Protein AF-A0A819I8V3-F1 (afdb_monomer_lite)

Radius of gyration: 20.11 Å; chains: 1; bounding box: 52×40×56 Å

pLDDT: mean 85.36, std 14.13, range [40.53, 97.62]

InterPro domains:
  IPR027268 Peptidase M4/M1, CTD superfamily [G3DSA:1.10.390.10] (3-85)
  IPR034015 Aminopeptidase, leukotriene A4 hydrolase-like [PTHR45726] (14-105)

Sequence (111 aa):
MLSESIVYAPAQCYKGVALLWHLERNIIGSESKFKEFIRSYRIKFGGKNLNTNDFIQCFKSYFPQTASVYWQSWIYTLGMPPITHDYSTQLEQQCHKLANQQTSITQQQIL

Secondary structure (DSSP, 8-state):
---SSSS--HHHHHHHHHHHHHIIIIII--HHHHHHHHHHHHHHHTT----HHHHHHHHHHH-TTSPPP-HHHHHH--SS-SS------HHHHHHHHHHHHHHHHHHHT--

Foldseek 3Di:
DPPPPVPPDVCCVVLVVVVLVCCDCVWVNHPVLSVVLVVVVCVVQPPHDDDPVVVVVSSCVSCVPTDDDPVCQSPPPDDDRPDDDDDPCPVVVVVVVVVVVVVVVVVVVVD

Structure (mmCIF, N/CA/C/O backbone):
data_AF-A0A819I8V3-F1
#
_entry.id   AF-A0A819I8V3-F1
#
loop_
_atom_site.group_PDB
_atom_site.id
_atom_site.type_symbol
_atom_site.label_atom_id
_atom_site.label_alt_id
_atom_site.label_comp_id
_atom_site.label_asym_id
_atom_site.label_entity_id
_atom_site.label_seq_id
_atom_site.pdbx_PDB_ins_code
_atom_site.Cartn_x
_atom_site.Cartn_y
_atom_site.Cartn_z
_atom_site.occupancy
_atom_site.B_iso_or_equiv
_atom_site.auth_seq_id
_atom_site.auth_comp_id
_atom_site.auth_asym_id
_atom_site.auth_atom_id
_atom_site.pdbx_PDB_model_num
ATOM 1 N N . MET A 1 1 ? 14.320 -28.364 12.258 1.00 40.53 1 MET A N 1
ATOM 2 C CA . MET A 1 1 ? 14.623 -27.068 12.900 1.00 40.53 1 MET A CA 1
ATOM 3 C C . MET A 1 1 ? 15.327 -26.175 11.877 1.00 40.53 1 MET A C 1
ATOM 5 O O . MET A 1 1 ? 16.535 -26.037 11.920 1.00 40.53 1 MET A O 1
ATOM 9 N N . LEU A 1 2 ? 14.573 -25.670 10.894 1.00 45.31 2 LEU A N 1
ATOM 10 C CA . LEU A 1 2 ? 15.000 -24.697 9.869 1.00 45.31 2 LEU A CA 1
ATOM 11 C C . LEU A 1 2 ? 13.751 -23.916 9.405 1.00 45.31 2 LEU A C 1
ATOM 13 O O . LEU A 1 2 ? 13.422 -23.905 8.225 1.00 45.31 2 LEU A O 1
ATOM 17 N N . SER A 1 3 ? 12.963 -23.368 10.334 1.00 49.53 3 SER A N 1
ATOM 18 C CA . SER A 1 3 ? 11.691 -22.699 9.996 1.00 49.53 3 SER A CA 1
ATOM 19 C C . SER A 1 3 ? 11.684 -21.193 10.239 1.00 49.53 3 SER A C 1
ATOM 21 O O . SER A 1 3 ? 10.663 -20.561 10.002 1.00 49.53 3 SER A O 1
ATOM 23 N N . GLU A 1 4 ? 12.792 -20.595 10.676 1.00 51.44 4 GLU A N 1
ATOM 24 C CA . GLU A 1 4 ? 12.826 -19.153 10.968 1.00 51.44 4 GLU A CA 1
ATOM 25 C C . GLU A 1 4 ? 13.464 -18.319 9.847 1.00 51.44 4 GLU A C 1
ATOM 27 O O . GLU A 1 4 ? 13.232 -17.119 9.762 1.00 51.44 4 GLU A O 1
ATOM 32 N N . SER A 1 5 ? 14.189 -18.940 8.910 1.00 47.59 5 SER A N 1
ATOM 33 C CA . SER A 1 5 ? 14.949 -18.214 7.875 1.00 47.59 5 SER A CA 1
ATOM 34 C C . SER A 1 5 ? 14.187 -17.968 6.562 1.00 47.59 5 SER A C 1
ATOM 36 O O . SER A 1 5 ? 14.679 -17.239 5.709 1.00 47.59 5 SER A O 1
ATOM 38 N N . ILE A 1 6 ? 12.992 -18.547 6.379 1.00 48.56 6 ILE A N 1
ATOM 39 C CA . ILE A 1 6 ? 12.193 -18.420 5.134 1.00 48.56 6 ILE A CA 1
ATOM 40 C C . ILE A 1 6 ? 11.193 -17.244 5.211 1.00 48.56 6 ILE A C 1
ATOM 42 O O . ILE A 1 6 ? 10.567 -16.869 4.222 1.00 48.56 6 ILE A O 1
ATOM 46 N N . VAL A 1 7 ? 11.050 -16.606 6.377 1.00 56.12 7 VAL A N 1
ATOM 47 C CA . VAL A 1 7 ? 10.004 -15.594 6.609 1.00 56.12 7 VAL A CA 1
ATOM 48 C C . VAL A 1 7 ? 10.369 -14.211 6.052 1.00 56.12 7 VAL A C 1
ATOM 50 O O . VAL A 1 7 ? 9.468 -13.432 5.763 1.00 56.12 7 VAL A O 1
ATOM 53 N N . TYR A 1 8 ? 11.646 -13.911 5.792 1.00 55.12 8 TYR A N 1
ATOM 54 C CA . TYR A 1 8 ? 12.059 -12.658 5.142 1.00 55.12 8 TYR A CA 1
ATOM 55 C C . TYR A 1 8 ? 12.084 -12.816 3.616 1.00 55.12 8 TYR A C 1
ATOM 57 O O . TYR A 1 8 ? 13.133 -12.915 2.983 1.00 55.12 8 TYR A O 1
ATOM 65 N N . ALA A 1 9 ? 10.897 -12.892 3.013 1.00 66.31 9 ALA A N 1
ATOM 66 C CA . ALA A 1 9 ? 10.770 -13.044 1.571 1.00 66.31 9 ALA A CA 1
ATOM 67 C C . ALA A 1 9 ? 10.597 -11.668 0.901 1.00 66.31 9 ALA A C 1
ATOM 69 O O . ALA A 1 9 ? 9.642 -10.960 1.235 1.00 66.31 9 ALA A O 1
ATOM 70 N N . PRO A 1 10 ? 11.416 -11.302 -0.107 1.00 71.56 10 PRO A N 1
ATOM 71 C CA . PRO A 1 10 ? 11.205 -10.086 -0.901 1.00 71.56 10 PRO A CA 1
ATOM 72 C C . PRO A 1 10 ? 9.778 -10.004 -1.461 1.00 71.56 10 PRO A C 1
ATOM 74 O O . PRO A 1 10 ? 9.210 -8.921 -1.563 1.00 71.56 10 PRO A O 1
ATOM 77 N N . ALA A 1 11 ? 9.158 -11.156 -1.733 1.00 76.62 11 ALA A N 1
ATOM 78 C CA . ALA A 1 11 ? 7.765 -11.262 -2.146 1.00 76.62 11 ALA A CA 1
ATOM 79 C C . ALA A 1 11 ? 6.783 -10.542 -1.203 1.00 76.62 11 ALA A C 1
ATOM 81 O O . ALA A 1 11 ? 5.863 -9.896 -1.691 1.00 76.62 11 ALA A O 1
ATOM 82 N N . GLN A 1 12 ? 6.974 -10.596 0.120 1.00 76.44 12 GLN A N 1
ATOM 83 C CA . GLN A 1 12 ? 6.087 -9.917 1.076 1.00 76.44 12 GLN A CA 1
ATOM 84 C C . GLN A 1 12 ? 6.186 -8.395 0.937 1.00 76.44 12 GLN A C 1
ATOM 86 O O . GLN A 1 12 ? 5.165 -7.711 0.873 1.00 76.44 12 GLN A O 1
ATOM 91 N N . CYS A 1 13 ? 7.409 -7.874 0.815 1.00 83.56 13 CYS A N 1
ATOM 92 C CA . CYS A 1 13 ? 7.654 -6.450 0.616 1.00 83.56 13 CYS A CA 1
ATOM 93 C C . CYS A 1 13 ? 7.113 -5.975 -0.739 1.00 83.56 13 CYS A C 1
ATOM 95 O O . CYS A 1 13 ? 6.312 -5.044 -0.785 1.00 83.56 13 CYS A O 1
ATOM 97 N N . TYR A 1 14 ? 7.489 -6.637 -1.838 1.00 86.56 14 TYR A N 1
ATOM 98 C CA . TYR A 1 14 ? 7.066 -6.235 -3.182 1.00 86.56 14 TYR A CA 1
ATOM 99 C C . TYR A 1 14 ? 5.552 -6.364 -3.373 1.00 86.56 14 TYR A C 1
ATOM 101 O O . TYR A 1 14 ? 4.920 -5.437 -3.876 1.00 86.56 14 TYR A O 1
ATOM 109 N N . LYS A 1 15 ? 4.940 -7.468 -2.923 1.00 89.00 15 LYS A N 1
ATOM 110 C CA . LYS A 1 15 ? 3.489 -7.673 -3.036 1.00 89.00 15 LYS A CA 1
ATOM 111 C C . LYS A 1 15 ? 2.705 -6.739 -2.113 1.00 89.00 15 LYS A C 1
ATOM 113 O O . LYS A 1 15 ? 1.653 -6.246 -2.509 1.00 89.00 15 LYS A O 1
ATOM 118 N N . GLY A 1 16 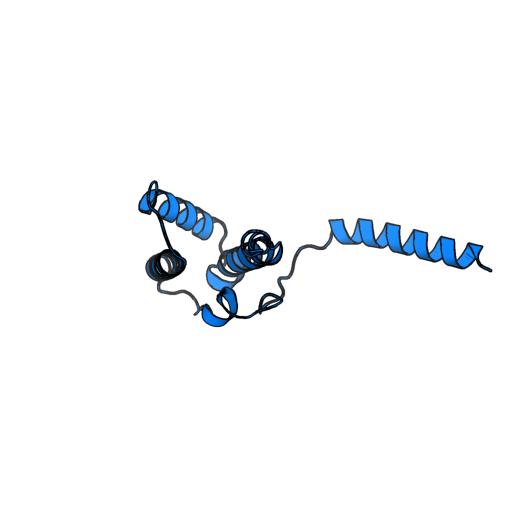? 3.224 -6.455 -0.917 1.00 91.00 16 GLY A N 1
ATOM 119 C CA . GLY A 1 16 ? 2.630 -5.492 0.011 1.00 91.00 16 GLY A CA 1
ATOM 120 C C . GLY A 1 16 ? 2.621 -4.073 -0.557 1.00 91.00 16 GLY A C 1
ATOM 121 O O . GLY A 1 16 ? 1.574 -3.431 -0.582 1.00 91.00 16 GLY A O 1
ATOM 122 N N . VAL A 1 17 ? 3.755 -3.607 -1.088 1.00 91.31 17 VAL A N 1
ATOM 123 C CA . VAL A 1 17 ? 3.844 -2.297 -1.756 1.00 91.31 17 VAL A CA 1
ATOM 124 C C . VAL A 1 17 ? 2.919 -2.241 -2.973 1.00 91.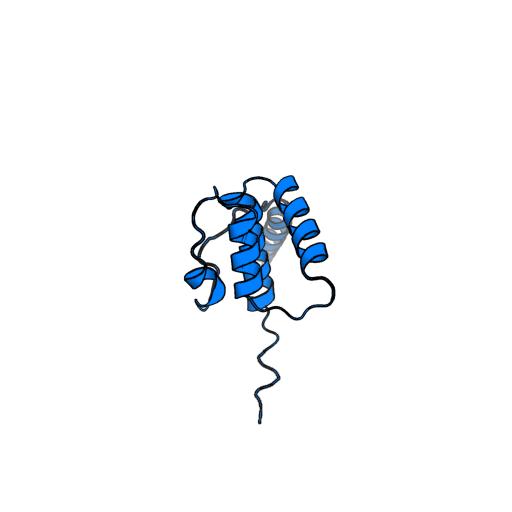31 17 VAL A C 1
ATOM 126 O O . VAL A 1 17 ? 2.182 -1.270 -3.132 1.00 91.31 17 VAL A O 1
ATOM 129 N N . ALA A 1 18 ? 2.898 -3.297 -3.790 1.00 92.69 18 ALA A N 1
ATOM 130 C CA . ALA A 1 18 ? 2.005 -3.413 -4.938 1.00 92.69 18 ALA A CA 1
ATOM 131 C C . ALA A 1 18 ? 0.522 -3.296 -4.529 1.00 92.69 18 ALA A C 1
ATOM 133 O O . ALA A 1 18 ? -0.222 -2.538 -5.146 1.00 92.69 18 ALA A O 1
ATOM 134 N N . LEU A 1 19 ? 0.097 -3.973 -3.456 1.00 94.44 19 LEU A N 1
ATOM 135 C CA . LEU A 1 19 ? -1.268 -3.858 -2.933 1.00 94.44 19 LEU A CA 1
ATOM 136 C C . LEU A 1 19 ? -1.587 -2.422 -2.505 1.00 94.44 19 LEU A C 1
ATOM 138 O O . LEU A 1 19 ? -2.619 -1.887 -2.896 1.00 94.44 19 LEU A O 1
ATOM 142 N N . LEU A 1 20 ? -0.721 -1.782 -1.716 1.00 95.06 20 LEU A N 1
ATOM 143 C CA . LEU A 1 20 ? -0.967 -0.413 -1.249 1.00 95.06 20 LEU A CA 1
ATOM 144 C C . LEU A 1 20 ? -1.058 0.578 -2.416 1.00 95.06 20 LEU A C 1
ATOM 146 O O . LEU A 1 20 ? -1.930 1.445 -2.413 1.00 95.06 20 LEU A O 1
ATOM 150 N N . TRP A 1 21 ? -0.219 0.404 -3.438 1.00 93.69 21 TRP A N 1
ATOM 151 C CA . TRP A 1 21 ? -0.273 1.204 -4.659 1.00 93.69 21 TRP A CA 1
ATOM 152 C C . TRP A 1 21 ? -1.589 0.999 -5.419 1.00 93.69 21 TRP A C 1
ATOM 154 O O . TRP A 1 21 ? -2.218 1.974 -5.826 1.00 93.69 21 TRP 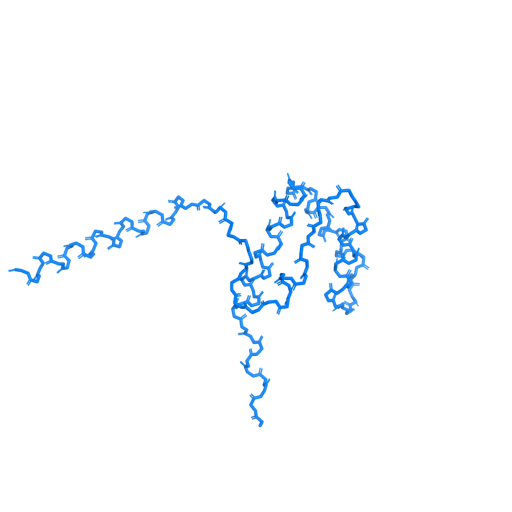A O 1
ATOM 164 N N . HIS A 1 22 ? -2.057 -0.247 -5.544 1.00 93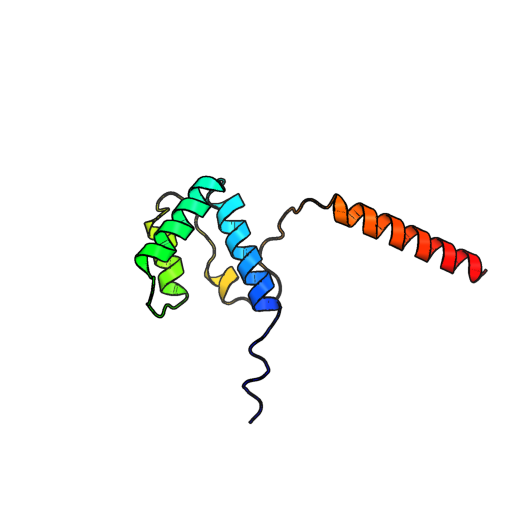.88 22 HIS A N 1
ATOM 165 C CA . HIS A 1 22 ? -3.357 -0.562 -6.142 1.00 93.88 22 HIS A CA 1
ATOM 166 C C . HIS A 1 22 ? -4.513 0.125 -5.399 1.00 93.88 22 HIS A C 1
ATOM 168 O O . HIS A 1 22 ? -5.400 0.712 -6.024 1.00 93.88 22 HIS A O 1
ATOM 174 N N . LEU A 1 23 ? -4.493 0.095 -4.061 1.00 95.12 23 LEU A N 1
ATOM 175 C CA . LEU A 1 23 ? -5.502 0.768 -3.241 1.00 95.12 23 LEU A CA 1
ATOM 176 C C . LEU A 1 23 ? -5.502 2.282 -3.486 1.00 95.12 23 LEU A C 1
ATOM 178 O O . LEU A 1 23 ? -6.562 2.873 -3.688 1.00 95.12 23 LEU A O 1
ATOM 182 N N . GLU A 1 24 ? -4.326 2.909 -3.510 1.00 94.94 24 GLU A N 1
ATOM 183 C CA . GLU A 1 24 ? -4.185 4.343 -3.771 1.00 94.94 24 GLU A CA 1
ATOM 184 C C . GLU A 1 24 ? -4.684 4.723 -5.173 1.00 94.94 24 GLU A C 1
ATOM 186 O O . GLU A 1 24 ? -5.492 5.644 -5.317 1.00 94.94 24 GLU A O 1
ATOM 191 N N . ARG A 1 25 ? -4.201 4.025 -6.206 1.00 92.69 25 ARG A N 1
ATOM 192 C CA . ARG A 1 25 ? -4.338 4.444 -7.608 1.00 92.69 25 ARG A CA 1
ATOM 193 C C . ARG A 1 25 ? -5.617 3.960 -8.264 1.00 92.69 25 ARG A C 1
ATOM 195 O O . ARG A 1 25 ? -6.256 4.736 -8.964 1.00 92.69 25 ARG A O 1
ATOM 202 N N . ASN A 1 26 ? -5.997 2.705 -8.044 1.00 90.94 26 ASN A N 1
ATOM 203 C CA . ASN A 1 26 ? -7.118 2.086 -8.750 1.00 90.94 26 ASN A CA 1
ATOM 204 C C . ASN A 1 26 ? -8.409 2.072 -7.927 1.00 90.94 26 ASN A C 1
ATOM 206 O O . ASN A 1 26 ? -9.487 2.127 -8.508 1.00 90.94 26 ASN A O 1
ATOM 210 N N . ILE A 1 27 ? -8.317 1.983 -6.596 1.00 94.25 27 ILE A N 1
ATOM 211 C CA . ILE A 1 27 ? -9.500 1.862 -5.727 1.00 94.25 27 ILE A CA 1
ATOM 212 C C . ILE A 1 27 ? -9.961 3.225 -5.214 1.00 94.25 27 ILE A C 1
ATOM 214 O O . ILE A 1 27 ? -11.146 3.542 -5.281 1.00 94.25 27 ILE A O 1
ATOM 218 N N . ILE A 1 28 ? -9.031 4.036 -4.706 1.00 94.56 28 ILE A N 1
ATOM 219 C CA . ILE A 1 28 ? -9.324 5.375 -4.176 1.00 94.56 28 ILE A CA 1
ATOM 220 C C . ILE A 1 28 ? -9.180 6.439 -5.268 1.00 94.56 28 ILE A C 1
ATOM 222 O O . ILE A 1 28 ? -9.941 7.407 -5.287 1.00 94.56 28 ILE A O 1
ATOM 226 N N . GLY A 1 29 ? -8.183 6.289 -6.145 1.00 92.06 29 GLY A N 1
ATOM 227 C CA . GLY A 1 29 ? -7.864 7.257 -7.196 1.00 92.06 29 GLY A CA 1
ATOM 228 C C . GLY A 1 29 ? -7.318 8.588 -6.668 1.00 92.06 29 GLY A C 1
ATOM 229 O O . GLY A 1 29 ? -7.395 9.600 -7.359 1.00 92.06 29 GLY A O 1
ATOM 230 N N . SER A 1 30 ? -6.815 8.636 -5.428 1.00 93.31 30 SER A N 1
ATOM 231 C CA . SER A 1 30 ? -6.339 9.878 -4.809 1.00 93.31 30 SER A CA 1
ATOM 232 C C . SER A 1 30 ? -5.273 9.627 -3.747 1.00 93.31 30 SER A C 1
ATOM 234 O O . SER A 1 30 ? -5.545 9.072 -2.681 1.00 93.31 30 SER A O 1
ATOM 236 N N . GLU A 1 31 ? -4.070 10.138 -4.011 1.00 95.00 31 GLU A N 1
ATOM 237 C CA . GLU A 1 31 ? -2.937 10.085 -3.085 1.00 95.00 31 GLU A CA 1
ATOM 238 C C . GLU A 1 31 ? -3.231 10.838 -1.776 1.00 95.00 31 GLU A C 1
ATOM 240 O O . GLU A 1 31 ? -2.897 10.355 -0.696 1.00 95.00 31 GLU A O 1
ATOM 245 N N . SER A 1 32 ? -3.907 11.994 -1.844 1.00 96.88 32 SER A N 1
ATOM 246 C CA . SER A 1 32 ? -4.238 12.789 -0.649 1.00 96.88 32 SER A CA 1
ATOM 247 C C . SER A 1 32 ? -5.159 12.021 0.297 1.00 96.88 32 SER A C 1
ATOM 249 O O . SER A 1 32 ? -4.847 11.874 1.478 1.00 96.88 32 SER A O 1
ATOM 251 N N . LYS A 1 33 ? -6.252 11.453 -0.233 1.00 96.38 33 LYS A N 1
ATOM 252 C CA . LYS A 1 33 ? -7.194 10.651 0.563 1.00 96.38 33 LYS A CA 1
ATOM 253 C C . LYS A 1 33 ? -6.520 9.412 1.148 1.00 96.38 33 LYS A C 1
ATOM 255 O O . LYS A 1 33 ? -6.776 9.047 2.294 1.00 96.38 33 LYS A O 1
ATOM 260 N N . PHE A 1 34 ? -5.630 8.772 0.387 1.00 96.31 34 PHE A N 1
ATOM 261 C CA . PHE A 1 34 ? -4.881 7.626 0.890 1.00 96.31 34 PHE A CA 1
ATOM 262 C C . PHE A 1 34 ? -3.920 8.022 2.022 1.00 96.31 34 PHE A C 1
ATOM 264 O O . PHE A 1 34 ? -3.897 7.364 3.061 1.00 96.31 34 PHE A O 1
ATOM 271 N N . LYS A 1 35 ? -3.194 9.142 1.902 1.00 96.50 35 LYS A N 1
ATOM 272 C CA . LYS A 1 35 ? -2.340 9.674 2.982 1.00 96.50 35 LYS A CA 1
ATOM 273 C C . LYS A 1 35 ? -3.133 10.003 4.249 1.00 96.50 35 LYS A C 1
ATOM 275 O O . LYS A 1 35 ? -2.673 9.701 5.354 1.00 96.50 35 LYS A O 1
ATOM 280 N N . GLU A 1 36 ? -4.319 10.589 4.109 1.00 97.62 36 GLU A N 1
ATOM 281 C CA . GLU A 1 36 ? -5.234 10.855 5.226 1.00 97.62 36 GLU A CA 1
ATOM 282 C C . GLU A 1 36 ? -5.677 9.562 5.919 1.00 97.62 36 GLU A C 1
ATOM 284 O O . GLU A 1 36 ? -5.615 9.472 7.150 1.00 97.62 36 GLU A O 1
ATOM 289 N N . PHE A 1 37 ? -6.018 8.528 5.144 1.00 97.25 37 PHE A N 1
ATOM 290 C CA . PHE A 1 37 ? -6.304 7.196 5.671 1.00 97.25 37 PHE A CA 1
ATOM 291 C C . PHE A 1 37 ? -5.117 6.619 6.448 1.00 97.25 37 PHE A C 1
ATOM 293 O O . PHE A 1 37 ? -5.297 6.192 7.586 1.00 97.25 37 PHE A O 1
ATOM 300 N N . ILE A 1 38 ? -3.896 6.656 5.902 1.00 96.56 38 ILE A N 1
ATOM 301 C CA . ILE A 1 38 ? -2.700 6.147 6.595 1.00 96.56 38 ILE A CA 1
ATOM 302 C C . ILE A 1 38 ? -2.463 6.896 7.915 1.00 96.56 38 ILE A C 1
ATOM 304 O O . ILE A 1 38 ? -2.130 6.285 8.936 1.00 96.56 38 ILE A O 1
ATOM 308 N N . ARG A 1 39 ? -2.683 8.217 7.937 1.00 97.06 39 ARG A N 1
ATOM 309 C CA . ARG A 1 39 ? -2.606 9.014 9.169 1.00 97.06 39 ARG A CA 1
ATOM 310 C C . ARG A 1 39 ? -3.666 8.577 10.183 1.00 97.06 39 ARG A C 1
ATOM 312 O O . ARG A 1 39 ? -3.329 8.378 11.350 1.00 97.06 39 ARG A O 1
ATOM 319 N N . SER A 1 40 ? -4.914 8.411 9.747 1.00 96.94 40 SER A N 1
ATOM 320 C CA . SER A 1 40 ? -6.021 7.949 10.593 1.00 96.94 40 SER A CA 1
ATOM 321 C C . SER A 1 40 ? -5.764 6.546 11.153 1.00 96.94 40 SER A C 1
ATOM 323 O O . SER A 1 40 ? -5.894 6.326 12.357 1.00 96.94 40 SER A O 1
ATOM 325 N N . TYR A 1 41 ? -5.296 5.624 10.309 1.00 96.69 41 TYR A N 1
ATOM 326 C CA . TYR A 1 41 ? -4.920 4.262 10.673 1.00 96.69 41 TYR A CA 1
ATOM 327 C C . TYR A 1 41 ? -3.847 4.245 11.769 1.00 96.69 41 TYR A C 1
ATOM 329 O O . TYR A 1 41 ? -4.015 3.582 12.794 1.00 96.69 41 TYR A O 1
ATOM 337 N N . ARG A 1 42 ? -2.781 5.046 11.610 1.00 96.00 42 ARG A N 1
ATOM 338 C CA . ARG A 1 42 ? -1.711 5.161 12.613 1.00 96.00 42 ARG A CA 1
ATOM 339 C C . ARG A 1 42 ? -2.223 5.694 13.951 1.00 96.00 42 ARG A C 1
ATOM 341 O O . ARG A 1 42 ? -1.827 5.180 14.990 1.00 96.00 42 ARG A O 1
ATOM 348 N N . ILE A 1 43 ? -3.094 6.706 13.942 1.00 96.81 43 ILE A N 1
ATOM 349 C CA . ILE A 1 43 ? -3.679 7.263 15.175 1.00 96.81 43 ILE A CA 1
ATOM 350 C C . ILE A 1 43 ? -4.567 6.222 15.870 1.00 96.81 43 ILE A C 1
ATOM 352 O O . ILE A 1 43 ? -4.480 6.045 17.082 1.00 96.81 43 ILE A O 1
ATOM 356 N N . LYS A 1 44 ? -5.393 5.495 15.110 1.00 96.06 44 LYS A N 1
ATOM 357 C CA . LYS A 1 44 ? -6.340 4.504 15.642 1.00 96.06 44 LYS A CA 1
ATOM 358 C C . LYS A 1 44 ? -5.654 3.304 16.306 1.00 96.06 44 LYS A C 1
ATOM 360 O O . LYS A 1 44 ? -6.165 2.764 17.299 1.00 96.06 44 LYS A O 1
ATOM 365 N N . PHE A 1 45 ? -4.524 2.873 15.751 1.00 96.44 45 PHE A N 1
ATOM 366 C CA . PHE A 1 45 ? -3.855 1.640 16.159 1.00 96.44 45 PHE A CA 1
ATOM 367 C C . PHE A 1 45 ? -2.447 1.814 16.739 1.00 96.44 45 PHE A C 1
ATOM 369 O O . PHE A 1 45 ? -1.775 0.820 17.004 1.00 96.44 45 PHE A O 1
ATOM 376 N N . GLY A 1 46 ? -1.999 3.047 16.983 1.00 94.94 46 GLY A N 1
ATOM 377 C CA . GLY A 1 46 ? -0.721 3.306 17.647 1.00 94.94 46 GLY A CA 1
ATOM 378 C C . GLY A 1 46 ? -0.597 2.532 18.966 1.00 94.94 46 GLY A C 1
ATOM 379 O O . GLY A 1 46 ? -1.493 2.588 19.806 1.00 94.94 46 GLY A O 1
ATOM 380 N N . GLY A 1 47 ? 0.499 1.782 19.121 1.00 94.06 47 GLY A N 1
ATOM 381 C CA . GLY A 1 47 ? 0.773 0.972 20.314 1.00 94.06 47 GLY A CA 1
ATOM 382 C C . GLY A 1 47 ? 0.003 -0.352 20.410 1.00 94.06 47 GLY A C 1
ATOM 383 O O . GLY A 1 47 ? 0.040 -0.984 21.461 1.00 94.06 47 GLY A O 1
ATOM 384 N N . LYS A 1 48 ? -0.698 -0.783 19.351 1.00 94.69 48 LYS A N 1
ATOM 385 C CA . LYS A 1 48 ? -1.457 -2.045 19.319 1.00 94.69 48 LYS A CA 1
ATOM 386 C C . LYS A 1 48 ? -0.813 -3.062 18.378 1.00 94.69 48 LYS A C 1
ATOM 388 O O . LYS A 1 48 ? -0.238 -2.692 17.358 1.00 94.69 48 LYS A O 1
ATOM 393 N N . ASN A 1 49 ? -0.983 -4.344 18.694 1.00 94.94 49 ASN A N 1
ATOM 394 C CA . ASN A 1 49 ? -0.692 -5.440 17.772 1.00 94.94 49 ASN A CA 1
ATOM 395 C C . ASN A 1 49 ? -1.910 -5.682 16.882 1.00 94.94 49 ASN A C 1
ATOM 397 O O . ASN A 1 49 ? -3.031 -5.742 17.385 1.00 94.94 49 ASN A O 1
ATOM 401 N N . LEU A 1 50 ? -1.683 -5.811 15.578 1.00 95.44 50 LEU A N 1
ATOM 402 C CA . LEU A 1 50 ? -2.737 -5.948 14.578 1.00 95.44 50 LEU A CA 1
ATOM 403 C C . LEU A 1 50 ? -2.488 -7.163 13.702 1.00 95.44 50 LEU A C 1
ATOM 405 O O . LEU A 1 50 ? -1.351 -7.597 13.519 1.00 95.44 50 LEU A O 1
ATOM 409 N N . ASN A 1 51 ? -3.561 -7.649 13.098 1.00 94.75 51 ASN A N 1
ATOM 410 C CA . ASN A 1 51 ? -3.516 -8.618 12.016 1.00 94.75 51 ASN A CA 1
ATOM 411 C C . ASN A 1 51 ? -4.038 -8.001 10.703 1.00 94.75 51 ASN A C 1
ATOM 413 O O . ASN A 1 51 ? -4.525 -6.870 10.649 1.00 94.75 51 ASN A O 1
ATOM 417 N N . THR A 1 52 ? -3.949 -8.761 9.613 1.00 93.44 52 THR A N 1
ATOM 418 C CA . THR A 1 52 ? -4.391 -8.322 8.282 1.00 93.44 52 THR A CA 1
ATOM 419 C C . THR A 1 52 ? -5.881 -7.969 8.226 1.00 93.44 52 THR A C 1
ATOM 421 O O . THR A 1 52 ? -6.263 -7.049 7.503 1.00 93.44 52 THR A O 1
ATOM 424 N N . ASN A 1 53 ? -6.736 -8.657 8.988 1.00 94.88 53 ASN A N 1
ATOM 425 C CA . ASN A 1 53 ? -8.169 -8.371 9.001 1.00 94.88 53 ASN A CA 1
ATOM 426 C C . ASN A 1 53 ? -8.461 -7.006 9.642 1.00 94.88 53 ASN A C 1
ATOM 428 O O . ASN A 1 53 ? -9.304 -6.280 9.123 1.00 94.88 53 ASN A O 1
ATOM 432 N N . ASP A 1 54 ? -7.725 -6.602 10.681 1.00 96.25 54 ASP A N 1
ATOM 433 C CA . ASP A 1 54 ? -7.876 -5.271 11.290 1.00 96.25 54 ASP A CA 1
ATOM 434 C C . ASP A 1 54 ? -7.639 -4.151 10.266 1.00 96.25 54 ASP A C 1
ATOM 436 O O . ASP A 1 54 ? -8.404 -3.182 10.197 1.00 96.25 54 ASP A O 1
ATOM 440 N N . PHE A 1 55 ? -6.619 -4.315 9.415 1.00 95.19 55 PHE A N 1
ATOM 441 C CA . PHE A 1 55 ? -6.347 -3.403 8.305 1.00 95.19 55 PHE A CA 1
ATOM 442 C C . PHE A 1 55 ? -7.486 -3.393 7.279 1.00 95.19 55 PHE A C 1
ATOM 444 O O . PHE A 1 55 ? -7.996 -2.321 6.950 1.00 95.19 55 PHE A O 1
ATOM 451 N N . ILE A 1 56 ? -7.921 -4.568 6.809 1.00 94.81 56 ILE A N 1
ATOM 452 C CA . ILE A 1 56 ? -8.987 -4.693 5.801 1.00 94.81 56 ILE A CA 1
ATOM 453 C C . ILE A 1 56 ? -10.285 -4.051 6.297 1.00 94.81 56 ILE A C 1
ATOM 455 O O . ILE A 1 56 ? -10.929 -3.307 5.556 1.00 94.81 56 ILE A O 1
ATOM 459 N N . GLN A 1 57 ? -10.672 -4.312 7.546 1.00 95.19 57 GLN A N 1
ATOM 460 C CA . GLN A 1 57 ? -11.879 -3.730 8.125 1.00 95.19 57 GLN A CA 1
ATOM 461 C C . GLN A 1 57 ? -11.738 -2.219 8.283 1.00 95.19 57 GLN A C 1
ATOM 463 O O . GLN A 1 57 ? -12.642 -1.481 7.901 1.00 95.19 57 GLN A O 1
ATOM 468 N N . CYS A 1 58 ? -10.588 -1.735 8.763 1.00 95.81 58 CYS A N 1
ATOM 469 C CA . CYS A 1 58 ? -10.350 -0.299 8.863 1.00 95.81 58 CYS A CA 1
ATOM 470 C C . CYS A 1 58 ? -10.440 0.394 7.498 1.00 95.81 58 CYS A C 1
ATOM 472 O O . CYS A 1 58 ? -11.039 1.462 7.408 1.00 95.81 58 CYS A O 1
ATOM 474 N N . PHE A 1 59 ? -9.883 -0.213 6.449 1.00 95.81 59 PHE A N 1
ATOM 475 C CA . PHE A 1 59 ? -9.959 0.304 5.086 1.00 95.81 59 PHE A CA 1
ATOM 476 C C . PHE A 1 59 ? -11.407 0.362 4.585 1.00 95.81 59 PHE A C 1
ATOM 478 O O . PHE A 1 59 ? -11.863 1.418 4.154 1.00 95.81 59 PHE A O 1
ATOM 485 N N . LYS A 1 60 ? -12.158 -0.743 4.707 1.00 94.31 60 LYS A N 1
ATOM 486 C CA . LYS A 1 60 ? -13.570 -0.819 4.294 1.00 94.31 60 LYS A CA 1
ATOM 487 C C . LYS A 1 60 ? -14.448 0.190 5.032 1.00 94.31 60 LYS A C 1
ATOM 489 O O . LYS A 1 60 ? -15.305 0.813 4.416 1.00 94.31 60 LYS A O 1
ATOM 494 N N . SER A 1 61 ? -14.226 0.377 6.334 1.00 94.88 61 SER A N 1
ATOM 495 C CA . SER A 1 61 ? -14.956 1.375 7.122 1.00 94.88 61 SER A CA 1
ATOM 496 C C . SER A 1 61 ? -14.607 2.809 6.727 1.00 94.88 61 SER A C 1
ATOM 498 O O . SER A 1 61 ? -15.481 3.667 6.750 1.00 94.88 61 SE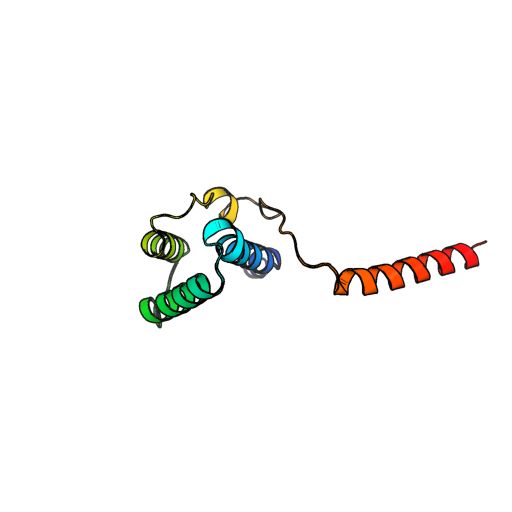R A O 1
ATOM 500 N N . TYR A 1 62 ? -13.344 3.081 6.389 1.00 95.75 62 TYR A N 1
ATOM 501 C CA . TYR A 1 62 ? -12.901 4.421 5.998 1.00 95.75 62 TYR A CA 1
ATOM 502 C C . TYR A 1 62 ? -13.361 4.788 4.578 1.00 95.75 62 TYR A C 1
ATOM 504 O O . TYR A 1 62 ? -13.657 5.948 4.303 1.00 95.75 62 TYR A O 1
ATOM 512 N N . PHE A 1 63 ? -13.474 3.798 3.689 1.00 94.88 63 PHE A N 1
ATOM 513 C CA . PHE A 1 63 ? -13.858 3.974 2.288 1.00 94.88 63 PHE A CA 1
ATOM 514 C C . PHE A 1 63 ? -15.060 3.098 1.882 1.00 94.88 63 PHE A C 1
ATOM 516 O O . PHE A 1 63 ? -14.926 2.223 1.020 1.00 94.88 63 PHE A O 1
ATOM 523 N N . PRO A 1 64 ? -16.262 3.342 2.437 1.00 92.00 64 PRO A N 1
ATOM 524 C CA . PRO A 1 64 ? -17.420 2.462 2.248 1.00 92.00 64 PRO A CA 1
ATOM 525 C C . PRO A 1 64 ? -17.976 2.437 0.815 1.00 92.00 64 PRO A C 1
ATOM 527 O O . PRO A 1 64 ? -18.692 1.509 0.458 1.00 92.00 64 PRO A O 1
ATOM 530 N N . GLN A 1 65 ? -17.665 3.446 -0.003 1.00 88.69 65 GLN A N 1
ATOM 531 C CA . GLN A 1 65 ? -18.197 3.614 -1.365 1.00 88.69 65 GLN A CA 1
ATOM 532 C C . GLN A 1 65 ? -17.187 3.250 -2.468 1.00 88.69 65 GLN A C 1
ATOM 534 O O . GLN A 1 65 ? -17.379 3.613 -3.625 1.00 88.69 65 GLN A O 1
ATOM 539 N N . THR A 1 66 ? -16.082 2.583 -2.127 1.00 85.75 66 THR A N 1
ATOM 540 C CA . THR A 1 66 ? -15.066 2.197 -3.120 1.00 85.75 66 THR A CA 1
ATOM 541 C C . THR A 1 66 ? -15.399 0.881 -3.815 1.00 85.75 66 THR A C 1
ATOM 543 O O . THR A 1 66 ? -16.177 0.067 -3.313 1.00 85.75 66 THR A O 1
ATOM 546 N N . ALA A 1 67 ? -14.800 0.666 -4.990 1.00 81.69 67 ALA A N 1
ATOM 547 C CA . ALA A 1 67 ? -14.884 -0.612 -5.682 1.00 81.69 67 ALA A CA 1
ATOM 548 C C . ALA A 1 67 ? -14.377 -1.757 -4.788 1.00 81.69 67 ALA A C 1
ATOM 550 O O . ALA A 1 67 ? -13.473 -1.589 -3.965 1.00 81.69 67 ALA A O 1
ATOM 551 N N . SER A 1 68 ? -14.956 -2.944 -4.965 1.00 83.69 68 SER A N 1
ATOM 552 C CA . SER A 1 68 ? -14.553 -4.115 -4.189 1.00 83.69 68 SER A CA 1
ATOM 553 C C . SER A 1 68 ? -13.133 -4.552 -4.545 1.00 83.69 68 SER A C 1
ATOM 555 O O . SER A 1 68 ? -12.814 -4.809 -5.703 1.00 83.69 68 SER A O 1
ATOM 557 N N . VAL A 1 69 ? -12.293 -4.689 -3.522 1.00 90.75 69 VAL A N 1
ATOM 558 C CA . VAL A 1 69 ? -10.939 -5.240 -3.637 1.00 90.75 69 VAL A CA 1
ATOM 559 C C . VAL A 1 69 ? -10.997 -6.755 -3.455 1.00 90.75 69 VAL A C 1
ATOM 561 O O . VAL A 1 69 ? -11.561 -7.249 -2.475 1.00 90.75 69 VAL A O 1
ATOM 564 N N . TYR A 1 70 ? -10.363 -7.504 -4.358 1.00 91.06 70 TYR A N 1
ATOM 565 C CA . TYR A 1 70 ? -10.223 -8.962 -4.258 1.00 91.06 70 TYR A CA 1
ATOM 566 C C . TYR A 1 70 ? -9.156 -9.363 -3.222 1.00 91.06 70 TYR A C 1
ATOM 568 O O . TYR A 1 70 ? -8.083 -9.862 -3.559 1.00 91.06 70 TYR A O 1
ATOM 576 N N . TRP A 1 71 ? -9.441 -9.134 -1.937 1.00 91.00 71 TRP A N 1
ATOM 577 C CA . TRP A 1 71 ? -8.500 -9.353 -0.827 1.00 91.00 71 TRP A CA 1
ATOM 578 C C . TRP A 1 71 ? -7.919 -10.768 -0.778 1.00 91.00 71 TRP A C 1
ATOM 580 O O . TRP A 1 71 ? -6.732 -10.928 -0.509 1.00 91.00 71 TRP A O 1
ATOM 590 N N . GLN A 1 72 ? -8.728 -11.788 -1.083 1.00 90.88 72 GLN A N 1
ATOM 591 C CA . GLN A 1 72 ? -8.281 -13.181 -1.057 1.00 90.88 72 GLN A CA 1
ATOM 592 C C . GLN A 1 72 ? -7.098 -13.411 -2.008 1.00 90.88 72 GLN A C 1
ATOM 594 O O . GLN A 1 72 ? -6.089 -13.995 -1.615 1.00 90.88 72 GLN A O 1
ATOM 599 N N . SER A 1 73 ? -7.197 -12.892 -3.233 1.00 89.62 73 SER A N 1
ATOM 600 C CA . SER A 1 73 ? -6.155 -13.020 -4.254 1.00 89.62 73 SER A CA 1
ATOM 601 C C . SER A 1 73 ? -4.886 -12.253 -3.874 1.00 89.62 73 SER A C 1
ATOM 603 O O . SER A 1 73 ? -3.761 -12.726 -4.048 1.00 89.62 73 SER A O 1
ATOM 605 N N . TRP A 1 74 ? -5.052 -11.066 -3.295 1.00 90.50 74 TRP A N 1
ATOM 606 C CA . TRP A 1 74 ? -3.926 -10.238 -2.874 1.00 90.50 74 TRP A CA 1
ATOM 607 C C . TRP A 1 7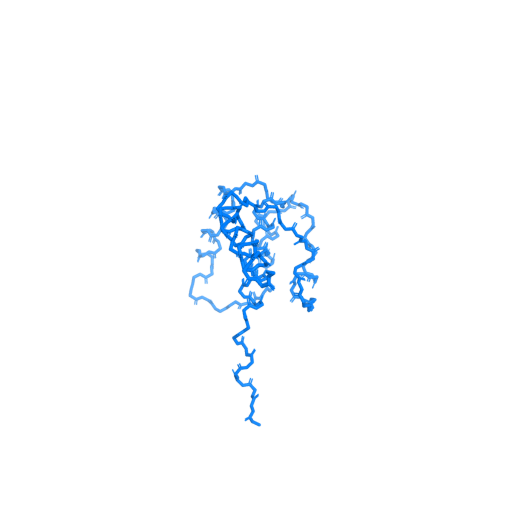4 ? -3.162 -10.822 -1.682 1.00 90.50 74 TRP A C 1
ATOM 609 O O . TRP A 1 74 ? -1.933 -10.812 -1.695 1.00 90.50 74 TRP A O 1
ATOM 619 N N . ILE A 1 75 ? -3.854 -11.371 -0.684 1.00 90.00 75 ILE A N 1
ATOM 620 C CA . ILE A 1 75 ? -3.219 -11.833 0.557 1.00 90.00 75 ILE A CA 1
ATOM 621 C C . ILE A 1 75 ? -2.745 -13.289 0.464 1.00 90.00 75 ILE A C 1
ATOM 623 O O . ILE A 1 75 ? -1.647 -13.588 0.923 1.00 90.00 75 ILE A O 1
ATOM 627 N N . TYR A 1 76 ? -3.524 -14.184 -0.153 1.00 88.19 76 TYR A N 1
ATOM 628 C CA . TYR A 1 76 ? -3.308 -15.632 -0.008 1.00 88.19 76 TYR A CA 1
ATOM 629 C C . TYR A 1 76 ? -2.846 -16.352 -1.278 1.00 88.19 76 TYR A C 1
ATOM 631 O O . TYR A 1 76 ? -2.381 -17.486 -1.193 1.00 88.19 76 TYR A O 1
ATOM 639 N N . THR A 1 77 ? -2.935 -15.731 -2.456 1.00 85.75 77 THR A N 1
ATOM 640 C CA . THR A 1 77 ? -2.414 -16.350 -3.685 1.00 85.75 77 THR A CA 1
ATOM 641 C C . THR A 1 77 ? -0.890 -16.244 -3.740 1.00 85.75 77 THR A C 1
ATOM 643 O O . THR A 1 77 ? -0.321 -15.175 -3.509 1.00 85.75 77 THR A O 1
ATOM 646 N N . LEU A 1 78 ? -0.218 -17.350 -4.052 1.00 83.00 78 LEU A N 1
ATOM 647 C CA . LEU A 1 78 ? 1.235 -17.393 -4.224 1.00 83.00 78 LEU A CA 1
ATOM 648 C C . LEU A 1 78 ? 1.661 -16.761 -5.558 1.00 83.00 78 LEU A C 1
ATOM 650 O O . LEU A 1 78 ? 0.899 -16.749 -6.521 1.00 83.00 78 LEU A O 1
ATOM 654 N N . GLY A 1 79 ? 2.905 -16.283 -5.621 1.00 82.38 79 GLY A N 1
ATOM 655 C CA . GLY A 1 79 ? 3.489 -15.711 -6.836 1.00 82.38 79 GLY A CA 1
ATOM 656 C C . GLY A 1 79 ? 3.251 -14.207 -6.989 1.00 82.38 79 GLY A C 1
ATOM 657 O O . GLY A 1 79 ? 3.224 -13.464 -6.005 1.00 82.38 79 GLY A O 1
ATOM 658 N N . MET A 1 80 ? 3.144 -13.761 -8.242 1.00 83.50 80 MET A N 1
ATOM 659 C CA . MET A 1 80 ? 3.018 -12.346 -8.595 1.00 83.50 80 MET A CA 1
ATOM 660 C C . MET A 1 80 ? 1.678 -11.747 -8.130 1.00 83.50 80 MET A C 1
ATOM 662 O O . MET A 1 80 ? 0.686 -12.469 -7.993 1.00 83.50 80 MET A O 1
ATOM 666 N N . PRO A 1 81 ? 1.622 -10.425 -7.885 1.00 84.25 81 PRO A N 1
ATOM 667 C CA . PRO A 1 81 ? 0.363 -9.709 -7.720 1.00 84.25 81 PRO A CA 1
ATOM 668 C C . PRO A 1 81 ? -0.630 -10.024 -8.853 1.00 84.25 81 PRO A C 1
ATOM 670 O O . PRO A 1 81 ? -0.209 -10.196 -9.995 1.00 84.25 81 PRO A O 1
ATOM 673 N N . PRO A 1 82 ? -1.945 -10.051 -8.574 1.00 83.06 82 PRO A N 1
ATOM 674 C CA . PRO A 1 82 ? -2.958 -10.351 -9.590 1.00 83.06 82 PRO A CA 1
ATOM 675 C C . PRO A 1 82 ? -3.100 -9.250 -10.652 1.00 83.06 82 PRO A C 1
ATOM 677 O O . PRO A 1 82 ? -3.786 -9.450 -11.649 1.00 83.06 82 PRO A O 1
ATOM 680 N N . ILE A 1 83 ? -2.504 -8.078 -10.420 1.00 82.94 83 ILE A N 1
ATOM 681 C CA . ILE A 1 83 ? -2.591 -6.910 -11.293 1.00 82.94 83 ILE A CA 1
ATOM 682 C C . ILE A 1 83 ? -1.178 -6.390 -11.544 1.00 82.94 83 ILE A C 1
ATOM 684 O O . ILE A 1 83 ? -0.402 -6.201 -10.604 1.00 82.94 83 ILE A O 1
ATOM 688 N N . THR A 1 84 ? -0.873 -6.135 -12.814 1.00 80.75 84 THR A N 1
ATOM 689 C CA . THR A 1 84 ? 0.335 -5.421 -13.228 1.00 80.75 84 THR A CA 1
ATOM 690 C C . THR A 1 84 ? 0.052 -3.927 -13.210 1.00 80.75 84 THR A C 1
ATOM 692 O O . THR A 1 84 ? -0.908 -3.458 -13.818 1.00 80.75 84 THR A O 1
ATOM 695 N N . HIS A 1 85 ? 0.882 -3.185 -12.489 1.00 80.75 85 HIS A N 1
ATOM 696 C CA . HIS A 1 85 ? 0.788 -1.734 -12.413 1.00 80.75 85 HIS A CA 1
ATOM 697 C C . HIS A 1 85 ? 1.576 -1.081 -13.545 1.00 80.75 85 HIS A C 1
ATOM 699 O O . HIS A 1 85 ? 2.643 -1.565 -13.920 1.00 80.75 85 HIS A O 1
ATOM 705 N N . ASP A 1 86 ? 1.057 0.037 -14.043 1.00 82.38 86 ASP A N 1
ATOM 706 C CA . ASP A 1 86 ? 1.733 0.865 -15.036 1.00 82.38 86 ASP A CA 1
ATOM 707 C C . ASP A 1 86 ? 2.644 1.875 -14.321 1.00 82.38 86 ASP A C 1
ATOM 709 O O . ASP A 1 86 ? 2.201 2.921 -13.833 1.00 82.38 86 ASP A O 1
ATOM 713 N N . TYR A 1 87 ? 3.912 1.500 -14.150 1.00 83.25 87 TYR A N 1
ATOM 714 C CA . TYR A 1 87 ? 4.935 2.357 -13.556 1.00 83.25 87 TYR A CA 1
ATOM 715 C C . TYR A 1 87 ? 5.610 3.194 -14.642 1.00 83.25 87 TYR A C 1
ATOM 717 O O . TYR A 1 87 ? 5.879 2.706 -15.735 1.00 83.25 87 TYR A O 1
ATOM 725 N N . SER A 1 88 ? 5.974 4.440 -14.322 1.00 85.38 88 SER A N 1
ATOM 726 C CA . SER A 1 88 ? 6.795 5.235 -15.240 1.00 85.38 88 SER A CA 1
ATOM 727 C C . SER A 1 88 ? 8.151 4.561 -15.458 1.00 85.38 88 SER A C 1
ATOM 729 O O . SER A 1 88 ? 8.954 4.445 -14.532 1.00 85.38 88 SER A O 1
ATOM 731 N N . THR A 1 89 ? 8.424 4.167 -16.700 1.00 88.31 89 THR A N 1
ATOM 732 C CA . THR A 1 89 ? 9.669 3.502 -17.103 1.00 88.31 89 THR A CA 1
ATOM 733 C C . THR A 1 89 ? 10.741 4.491 -17.568 1.00 88.31 89 THR A C 1
ATOM 735 O O . THR A 1 89 ? 11.738 4.079 -18.149 1.00 88.31 89 THR A O 1
ATOM 738 N N . GLN A 1 90 ? 10.567 5.805 -17.375 1.00 91.81 90 GLN A N 1
ATOM 739 C CA . GLN A 1 90 ? 11.467 6.819 -17.951 1.00 91.81 90 GLN A CA 1
ATOM 740 C C . GLN A 1 90 ? 12.938 6.615 -17.548 1.00 91.81 90 GLN A C 1
ATOM 742 O O . GLN A 1 90 ? 13.833 6.704 -18.386 1.00 91.81 90 GLN A O 1
ATOM 747 N N . LEU A 1 91 ? 13.194 6.331 -16.268 1.00 90.50 91 LEU A N 1
ATOM 748 C CA . LEU A 1 91 ? 14.549 6.063 -15.771 1.00 90.50 91 LEU A CA 1
ATOM 749 C C . LEU A 1 91 ? 15.040 4.676 -16.204 1.00 90.50 91 LEU A C 1
ATOM 751 O O . LEU A 1 91 ? 16.191 4.512 -16.596 1.00 90.50 91 LEU A O 1
ATOM 755 N N . GLU A 1 92 ? 14.144 3.691 -16.201 1.00 91.19 92 GLU A N 1
ATOM 756 C CA . GLU A 1 92 ? 14.433 2.322 -16.631 1.00 91.19 92 GLU A CA 1
ATOM 757 C C . GLU A 1 92 ? 14.888 2.272 -18.098 1.00 91.19 92 GLU A C 1
ATOM 759 O O . GLU A 1 92 ? 15.854 1.592 -18.438 1.00 91.19 92 GLU A O 1
ATOM 764 N N . GLN A 1 93 ? 14.251 3.061 -18.966 1.00 91.88 93 GLN A N 1
ATOM 765 C CA . GLN A 1 93 ? 14.593 3.180 -20.384 1.00 91.88 93 GLN A CA 1
ATOM 766 C C . GLN A 1 93 ? 16.041 3.633 -20.601 1.00 91.88 93 GLN A C 1
ATOM 768 O O . GLN A 1 93 ? 16.676 3.201 -21.563 1.00 91.88 93 GLN A O 1
ATOM 773 N N . GLN A 1 94 ? 16.593 4.472 -19.718 1.00 92.75 94 GLN A N 1
ATOM 774 C CA . GLN A 1 94 ? 17.993 4.897 -19.807 1.00 92.75 94 GLN A CA 1
ATOM 775 C C . GLN A 1 94 ? 18.948 3.732 -19.518 1.00 92.75 94 GLN A C 1
ATOM 777 O O . GLN A 1 94 ? 19.925 3.545 -20.246 1.00 92.75 94 GLN A O 1
ATOM 782 N N . CYS A 1 95 ? 18.634 2.917 -18.508 1.00 91.19 95 CYS A N 1
ATOM 783 C CA . CYS A 1 95 ? 19.389 1.708 -18.184 1.00 91.19 95 CYS A CA 1
ATOM 784 C C . CYS A 1 95 ? 19.302 0.674 -19.314 1.00 91.19 95 CYS A C 1
ATOM 786 O O . CYS A 1 95 ? 20.334 0.167 -19.753 1.00 91.19 95 CYS A O 1
ATOM 788 N N . HIS A 1 96 ? 18.099 0.419 -19.840 1.00 90.75 96 HIS A N 1
ATOM 789 C CA . HIS A 1 96 ? 17.896 -0.489 -20.977 1.00 90.75 96 HIS A CA 1
ATOM 790 C C . HIS A 1 96 ? 18.651 -0.034 -22.219 1.00 90.75 96 HIS A C 1
ATOM 792 O O . HIS A 1 96 ? 19.268 -0.848 -22.900 1.00 90.75 96 HIS A O 1
ATOM 798 N N . LYS A 1 97 ? 18.657 1.274 -22.503 1.00 91.88 97 LYS A N 1
ATOM 799 C CA . LYS A 1 97 ? 19.416 1.834 -23.625 1.00 91.88 97 LYS A CA 1
ATOM 800 C C . LYS A 1 97 ? 20.906 1.516 -23.504 1.00 91.88 97 LYS A C 1
ATOM 802 O O . LYS A 1 97 ? 21.499 1.079 -24.486 1.00 91.88 97 LYS A O 1
ATOM 807 N N . LEU A 1 98 ? 21.495 1.706 -22.322 1.00 90.75 98 LEU A N 1
ATOM 808 C CA . LEU A 1 98 ? 22.904 1.386 -22.084 1.00 90.75 98 LEU A CA 1
ATOM 809 C C . LEU A 1 98 ? 23.171 -0.122 -22.203 1.00 90.75 98 LEU A C 1
ATOM 811 O O . LEU A 1 98 ? 24.114 -0.519 -22.886 1.00 90.75 98 LEU A O 1
ATOM 815 N N . ALA A 1 99 ? 22.328 -0.956 -21.591 1.00 90.94 99 ALA A N 1
ATOM 816 C CA . ALA A 1 99 ? 22.471 -2.410 -21.640 1.00 90.94 99 ALA A CA 1
ATOM 817 C C . ALA A 1 99 ? 22.431 -2.934 -23.086 1.00 90.94 99 ALA A C 1
ATOM 819 O O . ALA A 1 99 ? 23.330 -3.657 -23.509 1.00 90.94 99 ALA A O 1
ATOM 820 N N . ASN A 1 100 ? 21.456 -2.481 -23.881 1.00 89.94 100 ASN A N 1
ATOM 821 C CA . ASN A 1 100 ? 21.309 -2.876 -25.283 1.00 89.94 100 ASN A CA 1
ATOM 822 C C . ASN A 1 100 ? 22.505 -2.442 -26.145 1.00 89.94 100 ASN A C 1
ATOM 824 O O . ASN A 1 100 ? 22.935 -3.184 -27.032 1.00 89.94 100 ASN A O 1
ATOM 828 N N . GLN A 1 101 ? 23.066 -1.257 -25.882 1.00 86.31 101 GLN A N 1
ATOM 829 C CA . GLN A 1 101 ? 24.283 -0.794 -26.554 1.00 86.31 101 GLN A CA 1
ATOM 830 C C . GLN A 1 101 ? 25.471 -1.713 -26.250 1.00 86.31 101 GLN A C 1
ATOM 832 O O . GLN A 1 101 ? 26.182 -2.111 -27.169 1.00 86.31 101 GLN A O 1
ATOM 837 N N . GLN A 1 102 ? 25.660 -2.097 -24.986 1.00 82.69 102 GLN A N 1
ATOM 838 C CA . GLN A 1 102 ? 26.752 -2.984 -24.580 1.00 82.69 102 GLN A CA 1
ATOM 839 C C . GLN A 1 102 ? 26.606 -4.390 -25.166 1.00 82.69 102 GLN A C 1
ATOM 841 O O . GLN A 1 102 ? 27.575 -4.918 -25.704 1.00 82.69 102 GLN A O 1
ATOM 846 N N . THR A 1 103 ? 25.402 -4.969 -25.151 1.00 77.94 103 THR A N 1
ATOM 847 C CA . THR A 1 103 ? 25.149 -6.280 -25.771 1.00 77.94 103 THR A CA 1
ATOM 848 C C . THR A 1 103 ? 25.462 -6.270 -27.269 1.00 77.94 103 THR A C 1
ATOM 850 O O . THR A 1 103 ? 26.077 -7.209 -27.770 1.00 77.94 103 THR A O 1
ATOM 853 N N . SER A 1 104 ? 25.110 -5.187 -27.969 1.00 70.44 104 SER A N 1
ATOM 854 C CA . SER A 1 104 ? 25.402 -5.033 -29.401 1.00 70.44 104 SER A CA 1
ATOM 855 C C . SER A 1 104 ? 26.909 -4.943 -29.675 1.00 70.44 104 SER A C 1
ATOM 857 O O . SER A 1 104 ? 27.401 -5.557 -30.619 1.00 70.44 104 SER A O 1
ATOM 859 N N . ILE A 1 105 ? 27.659 -4.229 -28.826 1.00 69.12 105 ILE A N 1
ATOM 860 C CA . ILE A 1 105 ? 29.125 -4.118 -28.926 1.00 69.12 105 ILE A CA 1
ATOM 861 C C . ILE A 1 105 ? 29.788 -5.484 -28.705 1.00 69.12 105 ILE A C 1
ATOM 863 O O . ILE A 1 105 ? 30.652 -5.879 -29.484 1.00 69.12 105 ILE A O 1
ATOM 867 N N . THR A 1 106 ? 29.361 -6.237 -27.688 1.00 62.47 106 THR A N 1
ATOM 868 C CA . THR A 1 106 ? 29.917 -7.569 -27.402 1.00 62.47 106 THR A CA 1
ATOM 869 C C . THR A 1 106 ? 29.669 -8.551 -28.549 1.00 62.47 106 THR A C 1
ATOM 871 O O . THR A 1 106 ? 30.546 -9.345 -28.869 1.00 62.47 106 THR A O 1
ATOM 874 N N . GLN A 1 107 ? 28.517 -8.475 -29.221 1.00 62.19 107 GLN A N 1
ATOM 875 C CA . GLN A 1 107 ? 28.217 -9.318 -30.385 1.00 62.19 107 GLN A CA 1
ATOM 876 C C . GLN A 1 107 ? 29.076 -8.978 -31.614 1.00 62.19 107 GLN A C 1
ATOM 878 O O . GLN A 1 107 ? 29.442 -9.880 -32.360 1.00 62.19 107 GLN A O 1
ATOM 883 N N . GLN A 1 108 ? 29.442 -7.706 -31.806 1.00 61.34 108 GLN A N 1
ATOM 884 C CA . GLN A 1 108 ? 30.331 -7.269 -32.892 1.00 61.34 108 GLN A CA 1
ATOM 885 C C . GLN A 1 108 ? 31.808 -7.611 -32.653 1.00 61.34 108 GLN A C 1
ATOM 887 O O . GLN A 1 108 ? 32.568 -7.665 -33.608 1.00 61.34 108 GLN A O 1
ATOM 892 N N . GLN A 1 109 ? 32.217 -7.832 -31.401 1.00 56.34 109 GLN A N 1
ATOM 893 C CA . GLN A 1 109 ? 33.587 -8.218 -31.031 1.00 56.34 109 GLN A CA 1
ATOM 894 C C . GLN A 1 109 ? 33.834 -9.736 -31.085 1.00 56.34 109 GLN A C 1
ATOM 896 O O . GLN A 1 109 ? 34.973 -10.174 -30.942 1.00 56.34 109 GLN A O 1
ATOM 901 N N . ILE A 1 110 ? 32.772 -10.535 -31.239 1.00 54.59 110 ILE A N 1
ATOM 902 C CA . ILE A 1 110 ? 32.821 -12.005 -31.339 1.00 54.59 110 ILE A CA 1
ATOM 903 C C . ILE A 1 110 ? 32.782 -12.467 -32.818 1.00 54.59 110 ILE A C 1
ATOM 905 O O . ILE A 1 110 ? 32.905 -13.659 -33.099 1.00 54.59 110 ILE A O 1
ATOM 909 N N . LEU A 1 111 ? 32.663 -11.526 -33.763 1.00 45.72 111 LEU A N 1
ATOM 910 C CA . LEU A 1 111 ? 32.803 -11.721 -35.213 1.00 45.72 111 LEU A CA 1
ATOM 911 C C . LEU A 1 111 ? 34.145 -11.160 -35.696 1.00 45.72 111 LEU A C 1
ATOM 913 O O . LEU A 1 111 ? 34.716 -11.770 -36.626 1.00 45.72 111 LEU A O 1
#

Organism: NCBI:txid392030